Protein AF-A0A9J7MHG0-F1 (afdb_monomer_lite)

Organism: Branchiostoma floridae (NCBI:txid7739)

pLDDT: mean 78.72, std 20.34, range [38.41, 98.69]

Structure (mmCIF, N/CA/C/O backbone):
data_AF-A0A9J7MHG0-F1
#
_entry.id   AF-A0A9J7MHG0-F1
#
loop_
_atom_site.group_PDB
_atom_site.id
_atom_site.type_symbol
_atom_site.label_atom_id
_atom_site.label_alt_id
_atom_site.label_comp_id
_atom_site.label_asym_id
_atom_site.label_entity_id
_atom_site.label_seq_id
_atom_site.pdbx_PDB_ins_code
_atom_site.Cartn_x
_atom_site.Cartn_y
_atom_site.Cartn_z
_atom_site.occupancy
_atom_site.B_iso_or_equiv
_atom_site.auth_seq_id
_atom_site.auth_comp_id
_atom_site.auth_asym_id
_atom_site.auth_atom_id
_atom_site.pdbx_PDB_model_num
ATOM 1 N N . MET A 1 1 ? -31.256 34.983 83.779 1.00 38.78 1 MET A N 1
ATOM 2 C CA . MET A 1 1 ? -31.135 33.698 84.504 1.00 38.78 1 MET A CA 1
ATOM 3 C C . MET A 1 1 ? -30.900 32.615 83.458 1.00 38.78 1 MET A C 1
ATOM 5 O O . MET A 1 1 ? -31.735 32.494 82.575 1.00 38.78 1 MET A O 1
ATOM 9 N N . VAL A 1 2 ? -29.748 31.934 83.467 1.00 51.97 2 VAL A N 1
ATOM 10 C CA . VAL A 1 2 ? -29.442 30.820 82.537 1.00 51.97 2 VAL A CA 1
ATOM 11 C C . VAL A 1 2 ? -29.834 29.498 83.204 1.00 51.97 2 VAL A C 1
ATOM 13 O O . VAL A 1 2 ? -29.629 29.375 84.412 1.00 51.97 2 VAL A O 1
ATOM 16 N N . PRO A 1 3 ? -30.386 28.527 82.454 1.00 43.72 3 PRO A N 1
ATOM 17 C CA . PRO A 1 3 ? -29.847 27.158 82.523 1.00 43.72 3 PRO A CA 1
ATOM 18 C C . PRO A 1 3 ? -29.888 26.456 81.129 1.00 43.72 3 PRO A C 1
ATOM 20 O O . PRO A 1 3 ? -30.314 27.064 80.151 1.00 43.72 3 PRO A O 1
ATOM 23 N N . PRO A 1 4 ? -29.452 25.194 80.974 1.00 42.31 4 PRO A N 1
ATOM 24 C CA . PRO A 1 4 ? -28.065 24.767 80.793 1.00 42.31 4 PRO A CA 1
ATOM 25 C C . PRO A 1 4 ? -27.825 24.051 79.431 1.00 42.31 4 PRO A C 1
ATOM 27 O O . PRO A 1 4 ? -28.753 23.659 78.731 1.00 42.31 4 PRO A O 1
ATOM 30 N N . ARG A 1 5 ? -26.557 23.818 79.068 1.00 47.50 5 ARG A N 1
ATOM 31 C CA . ARG A 1 5 ? -26.097 22.640 78.281 1.00 47.50 5 ARG A CA 1
ATOM 32 C C . ARG A 1 5 ? -25.319 21.730 79.257 1.00 47.50 5 ARG A C 1
ATOM 34 O O . ARG A 1 5 ? -24.950 22.269 80.303 1.00 47.50 5 ARG A O 1
ATOM 41 N N . PRO A 1 6 ? -24.963 20.453 78.977 1.00 57.41 6 PRO A N 1
ATOM 42 C CA . PRO A 1 6 ? -25.079 19.640 77.746 1.00 57.41 6 PRO A CA 1
ATOM 43 C C . PRO A 1 6 ? -25.557 18.176 78.008 1.00 57.41 6 PRO A C 1
ATOM 45 O O . PRO A 1 6 ? -25.757 17.794 79.154 1.00 57.41 6 PRO A O 1
ATOM 48 N N . SER A 1 7 ? -25.677 17.326 76.975 1.00 42.25 7 SER A N 1
ATOM 49 C CA . SER A 1 7 ? -25.155 15.938 77.017 1.00 42.25 7 SER A CA 1
ATOM 50 C C . SER A 1 7 ? -25.181 15.275 75.630 1.00 42.25 7 SER A C 1
ATOM 52 O O . SER A 1 7 ? -26.149 15.423 74.883 1.00 42.25 7 SER A O 1
ATOM 54 N N . ASP A 1 8 ? -24.092 14.578 75.312 1.00 49.41 8 ASP A N 1
ATOM 55 C CA . ASP A 1 8 ? -23.827 13.789 74.108 1.00 49.41 8 ASP A CA 1
ATOM 56 C C . ASP A 1 8 ? -24.642 12.489 74.041 1.00 49.41 8 ASP A C 1
ATOM 58 O O . ASP A 1 8 ? -24.875 11.846 75.064 1.00 49.41 8 ASP A O 1
ATOM 62 N N . SER A 1 9 ? -24.958 12.029 72.824 1.00 38.41 9 SER A N 1
ATOM 63 C CA . SER A 1 9 ? -24.749 10.634 72.384 1.00 38.41 9 SER A CA 1
ATOM 64 C C . SER A 1 9 ? -25.075 10.455 70.888 1.00 38.41 9 SER A C 1
ATOM 66 O O . SER A 1 9 ? -25.924 11.169 70.349 1.00 38.41 9 SER A O 1
ATOM 68 N N . PRO A 1 10 ? -24.394 9.528 70.188 1.00 44.19 10 PRO A N 1
ATOM 69 C CA . PRO A 1 10 ? -24.301 9.500 68.733 1.00 44.19 10 PRO A CA 1
ATOM 70 C C . PRO A 1 10 ? -25.496 8.784 68.096 1.00 44.19 10 PRO A C 1
ATOM 72 O O . PRO A 1 10 ? -25.839 7.666 68.475 1.00 44.19 10 PRO A O 1
ATOM 75 N N . SER A 1 11 ? -26.095 9.377 67.061 1.00 40.72 11 SER A N 1
ATOM 76 C CA . SER A 1 11 ? -27.008 8.652 66.177 1.00 40.72 11 SER A CA 1
ATOM 77 C C . SER A 1 11 ? -26.254 8.167 64.936 1.00 40.72 11 SER A C 1
ATOM 79 O O . SER A 1 11 ? -25.820 8.942 64.081 1.00 40.72 11 SER A O 1
ATOM 81 N N . LEU A 1 12 ? -26.097 6.843 64.848 1.00 49.25 12 LEU A N 1
ATOM 82 C CA . LEU A 1 12 ? -25.663 6.103 63.661 1.00 49.25 12 LEU A CA 1
ATOM 83 C C . LEU A 1 12 ? -26.590 6.428 62.483 1.00 49.25 12 LEU A C 1
ATOM 85 O O . LEU A 1 12 ? -27.600 5.769 62.246 1.00 49.25 12 LEU A O 1
ATOM 89 N N . SER A 1 13 ? -26.232 7.462 61.732 1.00 44.66 13 SER A N 1
ATOM 90 C CA . SER A 1 13 ? -26.927 7.847 60.512 1.00 44.66 13 SER A CA 1
ATOM 91 C C . SER A 1 13 ? -26.170 7.256 59.327 1.00 44.66 13 SER A C 1
ATOM 93 O O . SER A 1 13 ? -25.184 7.828 58.864 1.00 44.66 13 SER A O 1
ATOM 95 N N . ARG A 1 14 ? -26.621 6.089 58.842 1.00 51.59 14 ARG A N 1
ATOM 96 C CA . ARG A 1 14 ? -26.221 5.534 57.537 1.00 51.59 14 ARG A CA 1
ATOM 97 C C . ARG A 1 14 ? -26.438 6.610 56.470 1.00 51.59 14 ARG A C 1
ATOM 99 O O . ARG A 1 14 ? -27.583 6.910 56.140 1.00 51.59 14 ARG A O 1
ATOM 106 N N . LYS A 1 15 ? -25.366 7.197 55.935 1.00 46.12 15 LYS A N 1
ATOM 107 C CA . LYS A 1 15 ? -25.470 8.079 54.770 1.00 46.12 15 LYS A CA 1
ATOM 108 C C . LYS A 1 15 ? -25.354 7.246 53.501 1.00 46.12 15 LYS A C 1
ATOM 110 O O . LYS A 1 15 ? -24.395 6.504 53.321 1.00 46.12 15 LYS A O 1
ATOM 115 N N . ALA A 1 16 ? -26.386 7.364 52.671 1.00 44.00 16 ALA A N 1
ATOM 116 C CA . ALA A 1 16 ? -26.457 6.826 51.325 1.00 44.00 16 ALA A CA 1
ATOM 117 C C . ALA A 1 16 ? -25.178 7.150 50.537 1.00 44.00 16 ALA A C 1
ATOM 119 O O . ALA A 1 16 ? -24.703 8.288 50.568 1.00 44.00 16 ALA A O 1
ATOM 120 N N . LEU A 1 17 ? -24.641 6.149 49.833 1.00 43.66 17 LEU A N 1
ATOM 121 C CA . LEU A 1 17 ? -23.581 6.330 48.844 1.00 43.66 17 LEU A CA 1
ATOM 122 C C . LEU A 1 17 ? -24.124 7.209 47.707 1.00 43.66 17 LEU A C 1
ATOM 124 O O . LEU A 1 17 ? -24.796 6.729 46.798 1.00 43.66 17 LEU A O 1
ATOM 128 N N . GLY A 1 18 ? -23.864 8.512 47.792 1.00 45.91 18 GLY A N 1
ATOM 129 C CA . GLY A 1 18 ? -24.008 9.438 46.677 1.00 45.91 18 GLY A CA 1
ATOM 130 C C . GLY A 1 18 ? -22.841 9.275 45.705 1.00 45.91 18 GLY A C 1
ATOM 131 O O . GLY A 1 18 ? -21.705 9.056 46.124 1.00 45.91 18 GLY A O 1
ATOM 132 N N . SER A 1 19 ? -23.141 9.380 44.411 1.00 53.28 19 SER A N 1
ATOM 133 C CA . SER A 1 19 ? -22.186 9.358 43.302 1.00 53.28 19 SER A CA 1
ATOM 134 C C . SER A 1 19 ? -20.968 10.265 43.550 1.00 53.28 19 SER A C 1
ATOM 136 O O . SER A 1 19 ? -21.130 11.324 44.166 1.00 53.28 19 SER A O 1
ATOM 138 N N . PRO A 1 20 ? -19.763 9.915 43.053 1.00 52.94 20 PRO A N 1
ATOM 139 C CA . PRO A 1 20 ? -18.553 10.692 43.304 1.00 52.94 20 PRO A CA 1
ATOM 140 C C . PRO A 1 20 ? -18.695 12.106 42.734 1.00 52.94 20 PRO A C 1
ATOM 142 O O . PRO A 1 20 ? -18.644 12.327 41.524 1.00 52.94 20 PRO A O 1
ATOM 145 N N . LYS A 1 21 ? -18.907 13.081 43.616 1.00 56.41 21 LYS A N 1
ATOM 146 C CA . LYS A 1 21 ? -18.845 14.499 43.279 1.00 56.41 21 LYS A CA 1
ATOM 147 C C . LYS A 1 21 ? -17.366 14.864 43.261 1.00 56.41 21 LYS A C 1
ATOM 149 O O . LYS A 1 21 ? -16.739 14.870 44.316 1.00 56.41 21 LYS A O 1
ATOM 154 N N . TRP A 1 22 ? -16.809 15.113 42.078 1.00 60.56 22 TRP A N 1
ATOM 155 C CA . TRP A 1 22 ? -15.458 15.656 41.937 1.00 60.56 22 TRP A CA 1
ATOM 156 C C . TRP A 1 22 ? -15.379 16.943 42.764 1.00 60.56 22 TRP A C 1
ATOM 158 O O . TRP A 1 22 ? -16.112 17.899 42.508 1.00 60.56 22 TRP A O 1
ATOM 168 N N . VAL A 1 23 ? -14.593 16.913 43.838 1.00 66.06 23 VAL A N 1
ATOM 169 C CA . VAL A 1 23 ? -14.436 18.055 44.737 1.00 66.06 23 VAL A CA 1
ATOM 170 C C . VAL A 1 23 ? -13.322 18.916 44.161 1.00 66.06 23 VAL A C 1
ATOM 172 O O . VAL A 1 23 ? -12.175 18.479 44.117 1.00 66.06 23 VAL A O 1
ATOM 175 N N . ASP A 1 24 ? -13.656 20.129 43.723 1.00 64.62 24 A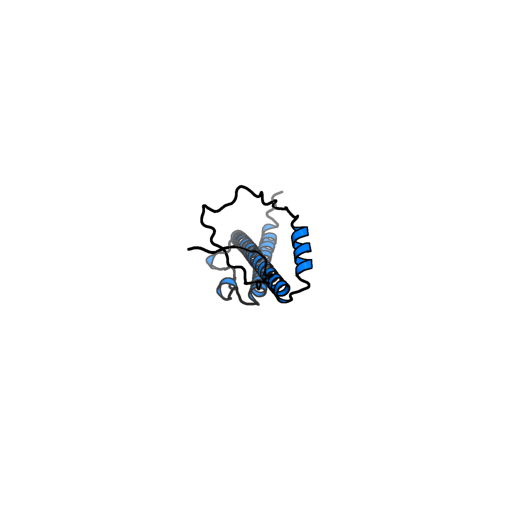SP A N 1
ATOM 176 C CA . ASP A 1 24 ? -12.657 21.165 43.465 1.00 64.62 24 ASP A CA 1
ATOM 177 C C . ASP A 1 24 ? -12.019 21.545 44.803 1.00 64.62 24 ASP A C 1
ATOM 179 O O . ASP A 1 24 ? -12.617 22.236 45.633 1.00 64.62 24 ASP A O 1
ATOM 183 N N . VAL A 1 25 ? -10.813 21.040 45.053 1.00 57.56 25 VAL A N 1
ATOM 184 C CA . VAL A 1 25 ? -10.053 21.394 46.250 1.00 57.56 25 VAL A CA 1
ATOM 185 C C . VAL A 1 25 ? -9.383 22.737 45.985 1.00 57.56 25 VAL A C 1
ATOM 187 O O . VAL A 1 25 ? -8.478 22.842 45.156 1.00 57.56 25 VAL A O 1
ATOM 190 N N . ARG A 1 26 ? -9.831 23.784 46.688 1.00 55.75 26 ARG A N 1
ATOM 191 C CA . ARG A 1 26 ? -9.166 25.092 46.662 1.00 55.75 26 ARG A CA 1
ATOM 192 C C . ARG A 1 26 ? -7.699 24.934 47.109 1.00 55.75 26 ARG A C 1
ATOM 194 O O . ARG A 1 26 ? -7.459 24.234 48.096 1.00 55.75 26 ARG A O 1
ATOM 201 N N . PRO A 1 27 ? -6.719 25.579 46.442 1.00 52.22 27 PRO A N 1
ATOM 202 C CA . PRO A 1 27 ? -5.304 25.467 46.799 1.00 52.22 27 PRO A CA 1
ATOM 203 C C . PRO A 1 27 ? -5.032 26.139 48.156 1.00 52.22 27 PRO A C 1
ATOM 205 O O . PRO A 1 27 ? -4.712 27.320 48.222 1.00 52.22 27 PRO A O 1
ATOM 208 N N . GLY A 1 28 ? -5.223 25.416 49.257 1.00 56.41 28 GLY A N 1
ATOM 209 C CA . GLY A 1 28 ? -5.009 25.953 50.604 1.00 56.41 28 GLY A CA 1
ATOM 210 C C . GLY A 1 28 ? -5.378 24.991 51.730 1.00 56.41 28 GLY A C 1
ATOM 211 O O . GLY A 1 28 ? -4.656 24.926 52.715 1.00 56.41 28 GLY A O 1
ATOM 212 N N . ASP A 1 29 ? -6.411 24.163 51.548 1.00 54.09 29 ASP A N 1
ATOM 213 C CA . ASP A 1 29 ? -6.899 23.231 52.582 1.00 54.09 29 ASP A CA 1
ATOM 214 C C . ASP A 1 29 ? -6.275 21.828 52.469 1.00 54.09 29 ASP A C 1
ATOM 216 O O . ASP A 1 29 ? -6.959 20.813 52.597 1.00 54.09 29 ASP A O 1
ATOM 220 N N . ARG A 1 30 ? -4.967 21.735 52.190 1.00 55.69 30 ARG A N 1
ATOM 221 C CA . ARG A 1 30 ? -4.270 20.437 52.181 1.00 55.69 30 ARG A CA 1
ATOM 222 C C . ARG A 1 30 ? -3.726 20.152 53.593 1.00 55.69 30 ARG A C 1
ATOM 224 O O . ARG A 1 30 ? -2.864 20.908 54.042 1.00 55.69 30 ARG A O 1
ATOM 231 N N . PRO A 1 31 ? -4.171 19.089 54.292 1.00 57.25 31 PRO A N 1
ATOM 232 C CA . PRO A 1 31 ? -3.548 18.664 55.546 1.00 57.25 31 PRO A CA 1
ATOM 233 C C . PRO A 1 31 ? -2.059 18.330 55.329 1.00 57.25 31 PRO A C 1
ATOM 235 O O . PRO A 1 31 ? -1.692 17.926 54.217 1.00 57.25 31 PRO A O 1
ATOM 238 N N . PRO A 1 32 ? -1.184 18.478 56.344 1.00 54.25 32 PRO A N 1
ATOM 239 C CA . PRO A 1 32 ? 0.244 18.238 56.186 1.00 54.25 32 PRO A CA 1
ATOM 240 C C . PRO A 1 32 ? 0.520 16.743 55.965 1.00 54.25 32 PRO A C 1
ATOM 242 O O . PRO A 1 32 ? 0.471 15.951 56.894 1.00 54.25 32 PRO A O 1
ATOM 245 N N . HIS A 1 33 ? 0.817 16.401 54.711 1.00 56.81 33 HIS A N 1
ATOM 246 C CA . HIS A 1 33 ? 1.575 15.233 54.254 1.00 56.81 33 HIS A CA 1
ATOM 247 C C . HIS A 1 33 ? 1.193 13.864 54.851 1.00 56.81 33 HIS A C 1
ATOM 249 O O . HIS A 1 33 ? 2.012 13.212 55.495 1.00 56.81 33 HIS A O 1
ATOM 255 N N . ASP A 1 34 ? 0.008 13.362 54.496 1.00 58.47 34 ASP A N 1
ATOM 256 C CA . ASP A 1 34 ? -0.132 11.916 54.304 1.00 58.47 34 ASP A CA 1
ATOM 257 C C . ASP A 1 34 ? 0.568 11.578 52.983 1.00 58.47 34 ASP A C 1
ATOM 259 O O . ASP A 1 34 ? 0.077 11.901 51.896 1.00 58.47 34 ASP A O 1
ATOM 263 N N . THR A 1 35 ? 1.759 10.982 53.063 1.00 57.47 35 THR A N 1
ATOM 264 C CA . THR A 1 35 ? 2.401 10.357 51.904 1.00 57.47 35 THR A CA 1
ATOM 265 C C . THR A 1 35 ? 1.444 9.310 51.363 1.00 57.47 35 THR A C 1
ATOM 267 O O . THR A 1 35 ? 1.289 8.240 51.949 1.00 57.47 35 THR A O 1
ATOM 270 N N . VAL A 1 36 ? 0.792 9.605 50.244 1.00 59.81 36 VAL A N 1
ATOM 271 C CA . VAL A 1 36 ? 0.108 8.572 49.478 1.00 59.81 36 VAL A CA 1
ATOM 272 C C . VAL A 1 36 ? 1.178 7.597 48.995 1.00 59.81 36 VAL A C 1
ATOM 274 O O . VAL A 1 36 ? 1.990 7.914 48.129 1.00 59.81 36 VAL A O 1
ATOM 277 N N . GLU A 1 37 ? 1.232 6.418 49.608 1.00 65.06 37 GLU A N 1
ATOM 278 C CA . GLU A 1 37 ? 2.096 5.336 49.155 1.00 65.06 37 GLU A CA 1
ATOM 279 C C . GLU A 1 37 ? 1.487 4.792 47.858 1.00 65.06 37 GLU A C 1
ATOM 281 O O . GLU A 1 37 ? 0.592 3.942 47.859 1.00 65.06 37 GLU A O 1
ATOM 286 N N . LEU A 1 38 ? 1.901 5.369 46.726 1.00 71.00 38 LEU A N 1
ATOM 287 C CA . LEU 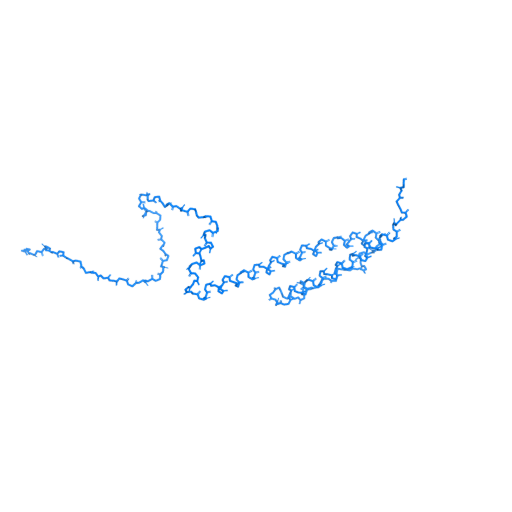A 1 38 ? 1.519 4.867 45.413 1.00 71.00 38 LEU A CA 1
ATOM 288 C C . LEU A 1 38 ? 2.169 3.498 45.234 1.00 71.00 38 LEU A C 1
ATOM 290 O O . LEU A 1 38 ? 3.338 3.377 44.870 1.00 71.00 38 LEU A O 1
ATOM 294 N N . LYS A 1 39 ? 1.390 2.456 45.512 1.00 75.00 39 LYS A N 1
ATOM 295 C CA . LYS A 1 39 ? 1.800 1.072 45.326 1.00 75.00 39 LYS A CA 1
ATOM 296 C C . LYS A 1 39 ? 1.883 0.798 43.827 1.00 75.00 39 LYS A C 1
ATOM 298 O O . LYS A 1 39 ? 0.861 0.704 43.148 1.00 75.00 39 LYS A O 1
ATOM 303 N N . VAL A 1 40 ? 3.107 0.746 43.310 1.00 72.50 40 VAL A N 1
ATOM 304 C CA . VAL A 1 40 ? 3.382 0.371 41.922 1.00 72.50 40 VAL A CA 1
ATOM 305 C C . VAL A 1 40 ? 3.095 -1.119 41.798 1.00 72.50 40 VAL A C 1
ATOM 307 O O . VAL A 1 40 ? 3.819 -1.945 42.345 1.00 72.50 40 VAL A O 1
ATOM 310 N N . TYR A 1 41 ? 1.998 -1.448 41.129 1.00 70.56 41 TYR A N 1
ATOM 311 C CA . TYR A 1 41 ? 1.717 -2.807 40.688 1.00 70.56 41 TYR A CA 1
ATOM 312 C C . TYR A 1 41 ? 2.345 -2.994 39.311 1.00 70.56 41 TYR A C 1
ATOM 314 O O . TYR A 1 41 ? 2.274 -2.088 38.475 1.00 70.56 41 TYR A O 1
ATOM 322 N N . GLU A 1 42 ? 2.953 -4.154 39.070 1.00 69.31 42 GLU A N 1
ATOM 323 C CA . GLU A 1 42 ? 3.368 -4.522 37.720 1.00 69.31 42 GLU A CA 1
ATOM 324 C C . GLU A 1 42 ? 2.129 -4.542 36.814 1.00 69.31 42 GLU A C 1
ATOM 326 O O . GLU A 1 42 ? 1.014 -4.827 37.260 1.00 69.31 42 GLU A O 1
ATOM 331 N N . VAL A 1 43 ? 2.293 -4.186 35.540 1.00 58.59 43 VAL A N 1
ATOM 332 C CA . VAL A 1 43 ? 1.172 -4.051 34.590 1.00 58.59 43 VAL A CA 1
ATOM 333 C C . VAL A 1 43 ? 0.327 -5.339 34.527 1.00 58.59 43 VAL A C 1
ATOM 335 O O . VAL A 1 43 ? -0.900 -5.263 34.430 1.00 58.59 43 VAL A O 1
ATOM 338 N N . ASP A 1 44 ? 0.955 -6.501 34.727 1.00 58.91 44 ASP A N 1
ATOM 339 C CA . ASP A 1 44 ? 0.292 -7.806 34.839 1.00 58.91 44 ASP A CA 1
ATOM 340 C C . ASP A 1 44 ? -0.661 -7.920 36.046 1.00 58.91 44 ASP A C 1
ATOM 342 O O . ASP A 1 44 ? -1.743 -8.512 35.954 1.00 58.91 44 ASP A O 1
ATOM 346 N N . ASP A 1 45 ? -0.315 -7.317 37.186 1.00 61.38 45 ASP A N 1
ATOM 347 C CA . ASP A 1 45 ? -1.149 -7.330 38.389 1.00 61.38 45 ASP A CA 1
ATOM 348 C C . ASP A 1 45 ? -2.396 -6.457 38.228 1.00 61.38 45 ASP A C 1
ATOM 350 O O . ASP A 1 45 ? -3.452 -6.795 38.773 1.00 61.38 45 ASP A O 1
ATOM 354 N N . ILE A 1 46 ? -2.313 -5.375 37.446 1.00 60.62 46 ILE A N 1
ATOM 355 C CA . ILE A 1 46 ? -3.450 -4.497 37.132 1.00 60.62 46 ILE A CA 1
ATOM 356 C C . ILE A 1 46 ? -4.459 -5.238 36.251 1.00 60.62 46 ILE A C 1
ATOM 358 O O . ILE A 1 46 ? -5.658 -5.215 36.546 1.00 60.62 46 ILE A O 1
ATOM 362 N N . GLU A 1 47 ? -3.999 -5.951 35.219 1.00 60.19 47 GLU A N 1
ATOM 363 C CA . GLU A 1 47 ? -4.874 -6.769 34.370 1.00 60.19 47 GLU A CA 1
ATOM 364 C C . GLU A 1 47 ? -5.527 -7.910 35.161 1.00 60.19 47 GLU A C 1
ATOM 366 O O . GLU A 1 47 ? -6.726 -8.178 35.018 1.00 60.19 47 GLU A O 1
ATOM 371 N N . ARG A 1 48 ? -4.775 -8.546 36.067 1.00 63.75 48 ARG A N 1
ATOM 372 C CA . ARG A 1 48 ? -5.275 -9.621 36.933 1.00 63.75 48 ARG A CA 1
ATOM 373 C C . ARG A 1 48 ? -6.255 -9.112 37.998 1.00 63.75 48 ARG A C 1
ATOM 375 O O . ARG A 1 48 ? -7.231 -9.804 38.309 1.00 63.75 48 ARG A O 1
ATOM 382 N N . LEU A 1 49 ? -6.050 -7.906 38.541 1.00 61.19 49 LEU A N 1
ATOM 383 C CA . LEU A 1 49 ? -7.004 -7.248 39.444 1.00 61.19 49 LEU A CA 1
ATOM 384 C C . LEU A 1 49 ? -8.270 -6.803 38.709 1.00 61.19 49 LEU A C 1
ATOM 386 O O . LEU A 1 49 ? -9.366 -6.998 39.235 1.00 61.19 49 LEU A O 1
ATOM 390 N N . ALA A 1 50 ? -8.131 -6.238 37.507 1.00 60.78 50 ALA A N 1
ATOM 391 C CA . ALA A 1 50 ? -9.257 -5.888 36.652 1.00 60.78 50 ALA A CA 1
ATOM 392 C C . ALA A 1 50 ? -10.088 -7.140 36.347 1.00 60.78 50 ALA A C 1
ATOM 394 O O . ALA A 1 50 ? -11.291 -7.134 36.580 1.00 60.78 50 ALA A O 1
ATOM 395 N N . LYS A 1 51 ? -9.448 -8.261 35.985 1.00 61.00 51 LYS A N 1
ATOM 396 C CA . LYS A 1 51 ? -10.116 -9.553 35.755 1.00 61.00 51 LYS A CA 1
ATOM 397 C C . LYS A 1 51 ? -10.933 -10.050 36.951 1.00 61.00 51 LYS A C 1
ATOM 399 O O . LYS A 1 51 ? -12.021 -10.571 36.744 1.00 61.00 51 LYS A O 1
ATOM 404 N N . ARG A 1 52 ? -10.476 -9.828 38.192 1.00 59.16 52 ARG A N 1
ATOM 405 C CA . ARG A 1 52 ? -11.255 -10.148 39.408 1.00 59.16 52 ARG A CA 1
ATOM 406 C C . ARG A 1 52 ? -12.426 -9.196 39.679 1.00 59.16 52 ARG A C 1
ATOM 408 O O . ARG A 1 52 ? -13.369 -9.603 40.342 1.00 59.16 52 ARG A O 1
ATOM 415 N N . ARG A 1 53 ? -12.392 -7.950 39.190 1.00 55.91 53 ARG A N 1
ATOM 416 C CA . ARG A 1 53 ? -13.528 -7.004 39.274 1.00 55.91 53 ARG A CA 1
ATOM 417 C C . ARG A 1 53 ? -14.559 -7.206 38.154 1.00 55.91 53 ARG A C 1
ATOM 419 O O . ARG A 1 53 ? -15.692 -6.760 38.292 1.00 55.91 53 ARG A O 1
ATOM 426 N N . LEU A 1 54 ? -14.164 -7.856 37.058 1.00 52.44 54 LEU A N 1
ATOM 427 C CA . LEU A 1 54 ? -14.978 -8.068 35.854 1.00 52.44 54 LEU A CA 1
ATOM 428 C C . LEU A 1 54 ? -15.987 -9.226 35.968 1.00 52.44 54 LEU A C 1
ATOM 430 O O . LEU A 1 54 ? -16.851 -9.346 35.107 1.00 52.44 54 LEU A O 1
ATOM 434 N N . ASP A 1 55 ? -15.929 -10.025 37.036 1.00 53.62 55 ASP A N 1
ATOM 435 C CA . ASP A 1 55 ? -16.892 -11.107 37.310 1.00 53.62 55 ASP A CA 1
ATOM 436 C C . ASP A 1 55 ? -18.297 -10.588 37.702 1.00 53.62 55 ASP A C 1
ATOM 438 O O . ASP A 1 55 ? -19.250 -11.350 37.796 1.00 53.62 55 ASP A O 1
ATOM 442 N N . GLY A 1 56 ? -18.454 -9.272 37.918 1.00 54.28 56 GLY A N 1
ATOM 443 C CA . GLY A 1 56 ? -19.698 -8.669 38.419 1.00 54.28 56 GLY A CA 1
ATOM 444 C C . GLY A 1 56 ? -20.409 -7.672 37.496 1.00 54.28 56 GLY A C 1
ATOM 445 O O . GLY A 1 56 ? -21.380 -7.060 37.933 1.00 54.28 56 GLY A O 1
ATOM 446 N N . GLY A 1 57 ? -19.955 -7.446 36.257 1.00 55.88 57 GLY A N 1
ATOM 447 C CA . GLY A 1 57 ? -20.568 -6.426 35.395 1.00 55.88 57 GLY A CA 1
ATOM 448 C C . GLY A 1 57 ? -20.291 -6.609 33.907 1.00 55.88 57 GLY A C 1
ATOM 449 O O . GLY A 1 57 ? -19.267 -6.156 33.397 1.00 55.88 57 GLY A O 1
ATOM 450 N N . GLU A 1 58 ? -21.247 -7.206 33.195 1.00 59.28 58 GLU A N 1
ATOM 451 C CA . GLU A 1 58 ? -21.192 -7.495 31.751 1.00 59.28 58 GLU A CA 1
ATOM 452 C C . GLU A 1 58 ? -20.844 -6.260 30.888 1.00 59.28 58 GLU A C 1
ATOM 454 O O . GLU A 1 58 ? -20.133 -6.369 29.886 1.00 59.28 58 GLU A O 1
ATOM 459 N N . GLY A 1 59 ? -21.255 -5.060 31.316 1.00 59.88 59 GLY A N 1
ATOM 460 C CA . GLY A 1 59 ? -20.999 -3.807 30.597 1.00 59.88 59 GLY A CA 1
ATOM 461 C C . GLY A 1 59 ? -19.525 -3.375 30.545 1.00 59.88 59 GLY A C 1
ATOM 462 O O . GLY A 1 59 ? -19.092 -2.803 29.545 1.00 59.88 59 GLY A O 1
ATOM 463 N N . GLY A 1 60 ? -18.723 -3.677 31.576 1.00 64.69 60 GLY A N 1
ATOM 464 C CA . GLY A 1 60 ? -17.299 -3.306 31.612 1.00 64.69 60 GLY A CA 1
ATOM 465 C C . GLY A 1 60 ? -16.440 -4.165 30.680 1.00 64.69 60 GLY A C 1
ATOM 466 O O . GLY A 1 60 ? -15.531 -3.669 30.010 1.00 64.69 60 GLY A O 1
ATOM 467 N N . THR A 1 61 ? -16.765 -5.455 30.585 1.00 71.12 61 THR A N 1
ATOM 468 C CA . THR A 1 61 ? -16.087 -6.406 29.695 1.00 71.12 61 THR A CA 1
ATOM 469 C C . THR A 1 61 ? -16.392 -6.105 28.226 1.00 71.12 61 THR A C 1
ATOM 471 O O . THR A 1 61 ? -15.475 -6.090 27.404 1.00 71.12 61 THR A O 1
ATOM 474 N N . GLN A 1 62 ? -17.652 -5.793 27.894 1.00 74.38 62 GLN A N 1
ATOM 475 C CA . GLN A 1 62 ? -18.057 -5.440 26.529 1.00 74.38 62 GLN A CA 1
ATOM 476 C C . GLN A 1 62 ? -17.408 -4.132 26.049 1.00 74.38 62 GLN A C 1
ATOM 478 O O . GLN A 1 62 ? -16.925 -4.068 24.917 1.00 74.38 62 GLN A O 1
ATOM 483 N N . PHE A 1 63 ? -17.339 -3.110 26.911 1.00 77.12 63 PHE A N 1
ATOM 484 C CA . PHE A 1 63 ? -16.676 -1.845 26.590 1.00 77.12 63 PHE A CA 1
ATOM 485 C C . PHE A 1 63 ? -15.187 -2.050 26.274 1.00 77.12 63 PHE A C 1
ATOM 487 O O . PHE A 1 63 ? -14.722 -1.642 25.213 1.00 77.12 63 PHE A O 1
ATOM 494 N N . ASN A 1 64 ? -14.458 -2.774 27.129 1.00 83.25 64 ASN A N 1
ATOM 495 C CA . ASN A 1 64 ? -13.041 -3.071 26.901 1.00 83.25 64 ASN A CA 1
ATOM 496 C C . ASN A 1 64 ? -12.804 -3.916 25.640 1.00 83.25 64 ASN A C 1
ATOM 498 O O . ASN A 1 64 ? -11.839 -3.684 24.912 1.00 83.25 64 ASN A O 1
ATOM 502 N N . ALA A 1 65 ? -13.681 -4.882 25.351 1.00 85.62 65 ALA A N 1
ATOM 503 C CA . ALA A 1 65 ? -13.597 -5.675 24.127 1.00 85.62 65 ALA A CA 1
ATOM 504 C C . ALA A 1 65 ? -13.784 -4.806 22.872 1.00 85.62 65 ALA A C 1
ATOM 506 O O . ALA A 1 65 ? -13.014 -4.941 21.918 1.00 85.62 65 ALA A O 1
ATOM 507 N N . LYS A 1 66 ? -14.755 -3.882 22.895 1.00 88.62 66 LYS A N 1
ATOM 508 C CA . LYS A 1 66 ? -15.004 -2.927 21.808 1.00 88.62 66 LYS A CA 1
ATOM 509 C C . LYS A 1 66 ? -13.815 -1.985 21.599 1.00 88.62 66 LYS A C 1
ATOM 511 O O . LYS A 1 66 ? -13.381 -1.824 20.460 1.00 88.62 66 LYS A O 1
ATOM 516 N N . THR A 1 67 ? -13.244 -1.435 22.672 1.00 87.75 67 THR A N 1
ATOM 517 C CA . THR A 1 67 ? -12.050 -0.574 22.598 1.00 87.75 67 THR A CA 1
ATOM 518 C C . THR A 1 67 ? -10.870 -1.319 21.977 1.00 87.75 67 THR A C 1
ATOM 520 O O . THR A 1 67 ? -10.307 -0.862 20.986 1.00 87.75 67 THR A O 1
ATOM 523 N N . ARG A 1 68 ? -10.573 -2.536 22.450 1.00 90.69 68 ARG A N 1
ATOM 524 C CA . ARG A 1 68 ? -9.495 -3.378 21.898 1.00 90.69 68 ARG A CA 1
ATOM 525 C C . ARG A 1 68 ? -9.723 -3.781 20.438 1.00 90.69 68 ARG A C 1
ATOM 527 O O . ARG A 1 68 ? -8.766 -4.043 19.710 1.00 90.69 68 ARG A O 1
ATOM 534 N N . ALA A 1 69 ? -10.973 -3.932 20.001 1.00 90.38 69 ALA A N 1
ATOM 535 C CA . ALA A 1 69 ? -11.286 -4.213 18.599 1.00 90.38 69 ALA A CA 1
ATOM 536 C C . ALA A 1 69 ? -11.011 -2.987 17.714 1.00 90.38 69 ALA A C 1
ATOM 538 O O . ALA A 1 69 ? -10.380 -3.115 16.666 1.00 90.38 69 ALA A O 1
ATOM 539 N N . MET A 1 70 ? -11.413 -1.799 18.171 1.00 92.38 70 MET A N 1
ATOM 540 C CA . MET A 1 70 ? -11.154 -0.537 17.478 1.00 92.38 70 MET A CA 1
ATOM 541 C C . MET A 1 70 ? -9.655 -0.215 17.401 1.00 92.38 70 MET A C 1
ATOM 543 O O . MET A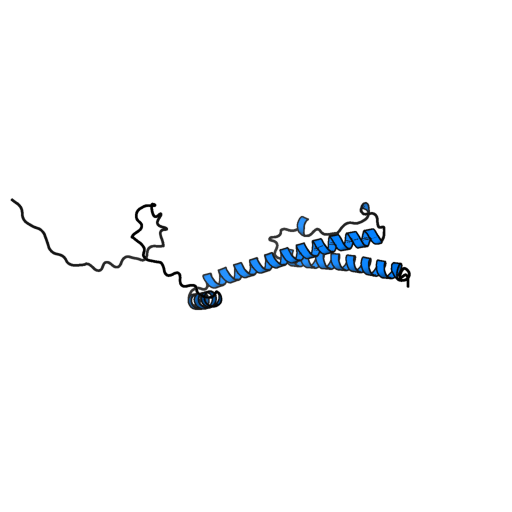 1 70 ? -9.166 0.170 16.343 1.00 92.38 70 MET A O 1
ATOM 547 N N . GLU A 1 71 ? -8.900 -0.446 18.474 1.00 94.00 71 GLU A N 1
ATOM 548 C CA . GLU A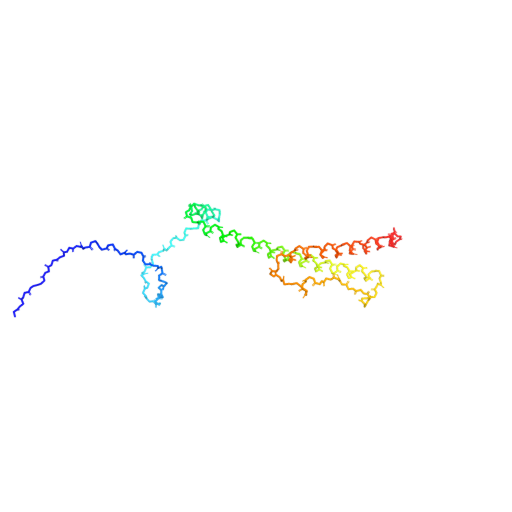 1 71 ? -7.440 -0.286 18.476 1.00 94.00 71 GLU A CA 1
ATOM 549 C C . GLU A 1 71 ? -6.763 -1.197 17.447 1.00 94.00 71 GLU A C 1
ATOM 551 O O . GLU A 1 71 ? -5.940 -0.737 16.656 1.00 94.00 71 GLU A O 1
ATOM 556 N N . ARG A 1 72 ? -7.150 -2.480 17.400 1.00 94.62 72 ARG A N 1
ATOM 557 C CA . ARG A 1 72 ? -6.626 -3.435 16.411 1.00 94.62 72 ARG A CA 1
ATOM 558 C C . ARG A 1 72 ? -6.948 -3.015 14.981 1.00 94.62 72 ARG A C 1
ATOM 560 O O . ARG A 1 72 ? -6.073 -3.084 14.121 1.00 94.62 72 ARG A O 1
ATOM 567 N N . ARG A 1 73 ? -8.171 -2.534 14.741 1.00 95.69 73 ARG A N 1
ATOM 568 C CA . ARG A 1 73 ? -8.588 -1.979 13.448 1.00 95.69 73 ARG A CA 1
ATOM 569 C C . ARG A 1 73 ? -7.702 -0.798 13.041 1.00 95.69 73 ARG A C 1
ATOM 571 O O . ARG A 1 73 ? -7.161 -0.796 11.941 1.00 95.69 73 ARG A O 1
ATOM 578 N N . ASN A 1 74 ? -7.490 0.162 13.937 1.00 95.88 74 ASN A N 1
ATOM 579 C CA . ASN A 1 74 ? -6.688 1.356 13.656 1.00 95.88 74 ASN A CA 1
ATOM 580 C C . ASN A 1 74 ? -5.204 1.032 13.434 1.00 95.88 74 ASN A C 1
ATOM 582 O O . ASN A 1 74 ? -4.576 1.590 12.530 1.00 95.88 74 ASN A O 1
ATOM 586 N N . ALA A 1 75 ? -4.651 0.103 14.218 1.00 96.88 75 ALA A N 1
ATOM 587 C CA . ALA A 1 75 ? -3.291 -0.388 14.025 1.00 96.88 75 ALA A CA 1
ATOM 588 C C . ALA A 1 75 ? -3.139 -1.048 12.648 1.00 96.88 75 ALA A C 1
ATOM 590 O O . ALA A 1 75 ? -2.188 -0.766 11.921 1.00 96.88 75 ALA A O 1
ATOM 591 N N . LYS A 1 76 ? -4.119 -1.867 12.250 1.00 97.50 76 LYS A N 1
ATOM 592 C CA . LYS A 1 76 ? -4.131 -2.531 10.946 1.00 97.50 76 LYS A CA 1
ATOM 593 C C . LYS A 1 76 ? -4.214 -1.540 9.785 1.00 97.50 76 LYS A C 1
ATOM 595 O O . LYS A 1 76 ? -3.446 -1.665 8.837 1.00 97.50 76 LYS A O 1
ATOM 600 N N . VAL A 1 77 ? -5.087 -0.537 9.872 1.00 97.69 77 VAL A N 1
ATOM 601 C CA . VAL A 1 77 ? -5.191 0.525 8.855 1.00 97.69 77 VAL A CA 1
ATOM 602 C C . VAL A 1 77 ? -3.875 1.290 8.726 1.00 97.69 77 VAL A C 1
ATOM 604 O O . VAL A 1 77 ? -3.398 1.506 7.616 1.00 97.69 77 VAL A O 1
ATOM 607 N N . THR A 1 78 ? -3.259 1.659 9.850 1.00 98.00 78 THR A N 1
ATOM 608 C CA . THR A 1 78 ? -1.958 2.349 9.858 1.00 98.00 78 THR A CA 1
ATOM 609 C C . THR A 1 78 ? -0.882 1.522 9.157 1.00 98.00 78 THR A C 1
ATOM 611 O O . THR A 1 78 ? -0.144 2.043 8.321 1.00 98.00 78 THR A O 1
ATOM 614 N N . GLU A 1 79 ? -0.823 0.225 9.452 1.00 98.38 79 GLU A N 1
ATOM 615 C CA . GLU A 1 79 ? 0.142 -0.684 8.837 1.00 98.38 79 GLU A CA 1
ATOM 616 C C . GLU A 1 79 ? -0.089 -0.850 7.328 1.00 98.38 79 GLU A C 1
ATOM 618 O O . GLU A 1 79 ? 0.862 -0.809 6.547 1.00 98.38 79 GLU A O 1
ATOM 623 N N . LEU A 1 80 ? -1.345 -0.973 6.890 1.00 98.44 80 LEU A N 1
ATOM 624 C CA . LEU A 1 80 ? -1.675 -1.062 5.465 1.00 98.44 80 LEU A CA 1
ATOM 625 C C . LE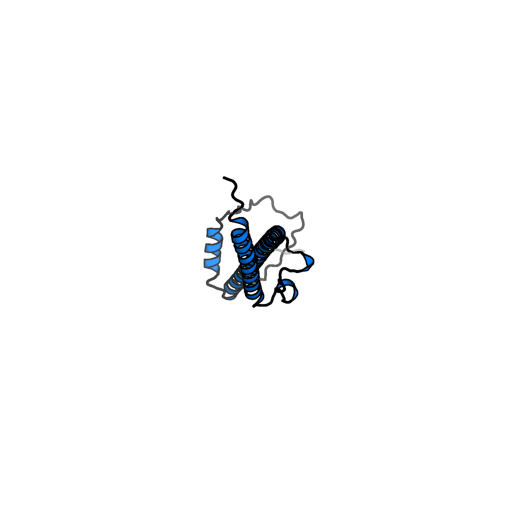U A 1 80 ? -1.314 0.216 4.712 1.00 98.44 80 LEU A C 1
ATOM 627 O O . LEU A 1 80 ? -0.735 0.136 3.633 1.00 98.44 80 LEU A O 1
ATOM 631 N N . ARG A 1 81 ? -1.576 1.389 5.294 1.00 98.06 81 ARG A N 1
ATOM 632 C CA . ARG A 1 81 ? -1.183 2.682 4.712 1.00 98.06 81 ARG A CA 1
ATOM 633 C C . ARG A 1 81 ? 0.327 2.796 4.547 1.00 98.06 81 ARG A C 1
ATOM 635 O O . ARG A 1 81 ? 0.800 3.187 3.482 1.00 98.06 81 ARG A O 1
ATOM 642 N N . ARG A 1 82 ? 1.084 2.401 5.576 1.00 98.62 82 ARG A N 1
ATOM 643 C CA . ARG A 1 82 ? 2.550 2.345 5.521 1.00 98.62 82 ARG A CA 1
ATOM 644 C C . ARG A 1 82 ? 3.013 1.429 4.386 1.00 98.62 82 ARG A C 1
ATOM 646 O O . ARG A 1 82 ? 3.793 1.856 3.539 1.00 98.62 82 ARG A O 1
ATOM 653 N N . ARG A 1 83 ? 2.475 0.207 4.318 1.00 98.50 83 ARG A N 1
ATOM 654 C CA . ARG A 1 83 ? 2.796 -0.762 3.260 1.00 98.50 83 ARG A CA 1
ATOM 655 C C . ARG A 1 83 ? 2.438 -0.240 1.868 1.00 98.50 83 ARG A C 1
ATOM 657 O O . ARG A 1 83 ? 3.233 -0.387 0.944 1.00 98.50 83 ARG A O 1
ATOM 664 N N . GLN A 1 84 ? 1.270 0.380 1.694 1.00 98.38 84 GLN A N 1
ATOM 665 C CA . GLN A 1 84 ? 0.892 0.978 0.414 1.00 98.38 84 GLN A CA 1
ATOM 666 C C . GLN A 1 84 ? 1.877 2.065 -0.008 1.00 98.38 84 GLN A C 1
ATOM 668 O O . GLN A 1 84 ? 2.264 2.096 -1.172 1.00 98.38 84 GLN A O 1
ATOM 673 N N . GLN A 1 85 ? 2.291 2.941 0.909 1.00 98.56 85 GLN A N 1
ATOM 674 C CA . GLN A 1 85 ? 3.245 4.003 0.599 1.00 98.56 85 GLN A CA 1
ATOM 675 C C . GLN A 1 85 ? 4.582 3.433 0.103 1.00 98.56 85 GLN A C 1
ATOM 677 O O . GLN A 1 85 ? 5.079 3.852 -0.942 1.00 98.56 85 GLN A O 1
ATOM 682 N N . GLU A 1 86 ? 5.104 2.412 0.781 1.00 98.69 86 GLU A N 1
ATOM 683 C CA . GLU A 1 86 ? 6.322 1.704 0.365 1.00 98.69 86 GLU A CA 1
ATOM 684 C C . GLU A 1 86 ? 6.165 1.081 -1.027 1.00 98.69 86 GLU A C 1
ATOM 686 O O . GLU A 1 86 ? 6.997 1.283 -1.910 1.00 98.69 86 GLU A O 1
ATOM 691 N N . LEU A 1 87 ? 5.045 0.399 -1.279 1.00 98.69 87 LEU A N 1
ATOM 692 C CA . LEU A 1 87 ? 4.760 -0.189 -2.587 1.00 98.69 87 LEU A CA 1
ATOM 693 C C . LEU A 1 87 ? 4.600 0.868 -3.694 1.00 98.69 87 LEU A C 1
ATOM 695 O O . LEU A 1 87 ? 5.007 0.621 -4.831 1.00 98.69 87 LEU A O 1
ATOM 699 N N . LYS A 1 88 ? 4.040 2.049 -3.399 1.00 98.56 88 LYS A N 1
ATOM 700 C CA . LYS A 1 88 ? 3.944 3.170 -4.353 1.00 98.56 88 LYS A CA 1
ATOM 701 C C . LYS A 1 88 ? 5.338 3.680 -4.731 1.00 98.56 88 LYS A C 1
ATOM 703 O O . LYS A 1 88 ? 5.619 3.907 -5.913 1.00 98.56 88 LYS A O 1
ATOM 708 N N . GLU A 1 89 ? 6.237 3.813 -3.763 1.00 98.56 89 GLU A N 1
ATOM 709 C CA . GLU A 1 89 ? 7.631 4.199 -4.008 1.00 98.56 89 GLU A CA 1
ATOM 710 C C . GLU A 1 89 ? 8.373 3.137 -4.828 1.00 98.56 89 GLU A C 1
ATOM 712 O O . GLU A 1 89 ? 9.004 3.457 -5.843 1.00 98.56 89 GLU A O 1
ATOM 717 N N . GLU A 1 90 ? 8.225 1.862 -4.465 1.00 98.50 90 GLU A N 1
ATOM 718 C CA . GLU A 1 90 ? 8.810 0.743 -5.202 1.00 98.50 90 GLU A CA 1
ATOM 719 C C . GLU A 1 90 ? 8.299 0.660 -6.643 1.00 98.50 90 GLU A C 1
ATOM 721 O O . GLU A 1 90 ? 9.095 0.484 -7.572 1.00 98.50 90 GLU A O 1
ATOM 726 N N . LEU A 1 91 ? 6.988 0.822 -6.855 1.00 98.50 91 LEU A N 1
ATOM 727 C CA . LEU A 1 91 ? 6.397 0.836 -8.190 1.00 98.50 91 LEU A CA 1
ATOM 728 C C . LEU A 1 91 ? 6.964 1.992 -9.011 1.00 98.50 91 LEU A C 1
ATOM 730 O O . LEU A 1 91 ? 7.358 1.788 -10.158 1.00 98.50 91 LEU A O 1
ATOM 734 N N . SER A 1 92 ? 7.056 3.184 -8.418 1.00 98.25 92 SER A N 1
ATOM 735 C CA . SER A 1 92 ? 7.616 4.371 -9.072 1.00 98.25 92 SER A CA 1
ATOM 736 C C . SER A 1 92 ? 9.056 4.139 -9.518 1.00 98.25 92 SER A C 1
ATOM 738 O O . SER A 1 92 ? 9.413 4.425 -10.663 1.00 98.25 92 SER A O 1
ATOM 740 N N . LEU A 1 93 ? 9.880 3.562 -8.641 1.00 97.94 93 LEU A N 1
ATOM 741 C CA . LEU A 1 93 ? 11.266 3.234 -8.948 1.00 97.94 93 LEU A CA 1
ATOM 742 C C . LEU A 1 93 ? 11.364 2.174 -10.052 1.00 97.94 93 LEU A C 1
ATOM 744 O O . LEU A 1 93 ? 12.163 2.325 -10.979 1.00 97.94 93 LEU A O 1
ATOM 748 N N . ALA A 1 94 ? 10.545 1.124 -9.984 1.00 97.25 94 ALA A N 1
ATOM 749 C CA . ALA A 1 94 ? 10.534 0.067 -10.985 1.00 97.25 94 ALA A CA 1
ATOM 750 C C . ALA A 1 94 ? 10.088 0.595 -12.361 1.00 97.25 94 ALA A C 1
ATOM 752 O O . ALA A 1 94 ? 10.754 0.351 -13.367 1.00 97.25 94 ALA A O 1
ATOM 753 N N . LYS A 1 95 ? 9.020 1.400 -12.414 1.00 97.56 95 LYS A N 1
ATOM 754 C CA . LYS A 1 95 ? 8.547 2.059 -13.643 1.00 97.56 95 LYS A CA 1
ATOM 755 C C . LYS A 1 95 ? 9.596 3.009 -14.225 1.00 97.56 95 LYS A C 1
ATOM 757 O O . LYS A 1 95 ? 9.798 3.000 -15.437 1.00 97.56 95 LYS A O 1
ATOM 762 N N . LYS A 1 96 ? 10.309 3.763 -13.378 1.00 96.69 96 LYS A N 1
ATOM 763 C CA . LYS A 1 96 ? 11.423 4.631 -13.797 1.00 96.69 96 LYS A CA 1
ATOM 764 C C . LYS A 1 96 ? 12.563 3.833 -14.431 1.00 96.69 96 LYS A C 1
ATOM 766 O O . LYS A 1 96 ? 13.076 4.246 -15.465 1.00 96.69 96 LYS A O 1
ATOM 771 N N . ARG A 1 97 ? 12.944 2.690 -13.847 1.00 95.44 97 ARG A N 1
ATOM 772 C CA . ARG A 1 97 ? 13.967 1.792 -14.423 1.00 95.44 97 ARG A CA 1
ATOM 773 C C . ARG A 1 97 ? 13.539 1.221 -15.773 1.00 95.44 97 ARG A C 1
ATOM 775 O O . ARG A 1 97 ? 14.362 1.114 -16.668 1.00 95.44 97 ARG A O 1
ATOM 782 N N . LEU A 1 98 ? 12.249 0.932 -15.931 1.00 95.38 98 LEU A N 1
ATOM 783 C CA . LEU A 1 98 ? 11.652 0.519 -17.204 1.00 95.38 98 LEU A CA 1
ATOM 784 C C . LEU A 1 98 ? 11.428 1.686 -18.187 1.00 95.38 98 LEU A C 1
ATOM 786 O O . LEU A 1 98 ? 10.857 1.474 -19.252 1.00 95.38 98 LEU A O 1
ATOM 790 N N . MET A 1 99 ? 11.841 2.913 -17.840 1.00 95.88 99 MET A N 1
ATOM 791 C CA . MET A 1 99 ? 11.675 4.132 -18.647 1.00 95.88 99 MET A CA 1
ATOM 792 C C . MET A 1 99 ? 10.220 4.397 -19.077 1.00 95.88 99 MET A C 1
ATOM 794 O O . MET A 1 99 ? 9.955 4.948 -20.145 1.00 95.88 99 MET A O 1
ATOM 798 N N . ILE A 1 100 ? 9.256 4.016 -18.234 1.00 96.19 100 ILE A N 1
ATOM 799 C CA . ILE A 1 100 ? 7.832 4.254 -18.481 1.00 96.19 100 ILE A CA 1
ATOM 800 C C . ILE A 1 100 ? 7.483 5.678 -18.034 1.00 96.19 100 ILE A C 1
ATOM 802 O O . ILE A 1 100 ? 7.691 6.044 -16.879 1.00 96.19 100 ILE A O 1
ATOM 806 N N . ASP A 1 101 ? 6.914 6.467 -18.946 1.00 95.44 101 ASP A N 1
ATOM 807 C CA . ASP A 1 101 ? 6.471 7.843 -18.688 1.00 95.44 101 ASP A CA 1
ATOM 808 C C . ASP A 1 101 ? 5.429 7.904 -17.557 1.00 95.44 101 ASP A C 1
ATOM 810 O O . ASP A 1 101 ? 4.364 7.288 -17.655 1.00 95.44 101 ASP A O 1
ATOM 814 N N . SER A 1 102 ? 5.716 8.685 -16.510 1.00 93.44 102 SER A N 1
ATOM 815 C CA . SER A 1 102 ? 4.848 8.896 -15.343 1.00 93.44 102 SER A CA 1
ATOM 816 C C . SER A 1 102 ? 3.452 9.410 -15.681 1.00 93.44 102 SER A C 1
ATOM 818 O O . SER A 1 102 ? 2.529 9.186 -14.910 1.00 93.44 102 SER A O 1
ATOM 820 N N . LYS A 1 103 ? 3.255 10.058 -16.836 1.00 95.12 103 LYS A N 1
ATOM 821 C CA . LYS A 1 103 ? 1.925 10.519 -17.270 1.00 95.12 103 LYS A CA 1
ATOM 822 C C . LYS A 1 103 ? 1.021 9.387 -17.759 1.00 95.12 103 LYS A C 1
ATOM 824 O O . LYS A 1 103 ? -0.180 9.587 -17.909 1.00 95.12 103 LYS A O 1
ATOM 829 N N . LYS A 1 104 ? 1.590 8.215 -18.053 1.00 95.38 104 LYS A N 1
ATOM 830 C CA . LYS A 1 104 ? 0.878 7.081 -18.660 1.00 95.38 104 LYS A CA 1
ATOM 831 C C . LYS A 1 104 ? 0.416 6.037 -17.647 1.00 95.38 104 LYS A C 1
ATOM 833 O O . LYS A 1 104 ? -0.158 5.029 -18.048 1.00 95.38 104 LYS A O 1
ATOM 838 N N . TRP A 1 105 ? 0.693 6.227 -16.359 1.00 96.12 105 TRP A N 1
ATOM 839 C CA . TRP A 1 105 ? 0.305 5.282 -15.319 1.00 96.12 105 TRP A CA 1
ATOM 840 C C . TRP A 1 105 ? -0.041 6.001 -14.016 1.00 96.12 105 TRP A C 1
ATOM 842 O O . TRP A 1 105 ? 0.324 7.151 -13.801 1.00 96.12 105 TRP A O 1
ATOM 852 N N . ASN A 1 106 ? -0.768 5.305 -13.150 1.00 95.69 106 ASN A N 1
ATOM 853 C CA . ASN A 1 106 ? -1.103 5.750 -11.805 1.00 95.69 106 ASN A CA 1
ATOM 854 C C . ASN A 1 106 ? -1.059 4.546 -10.849 1.00 95.69 106 ASN A C 1
ATOM 856 O O . ASN A 1 106 ? -0.817 3.408 -11.269 1.00 95.69 106 ASN A O 1
ATOM 860 N N . PHE A 1 107 ? -1.285 4.798 -9.562 1.00 96.56 107 PHE A N 1
ATOM 861 C CA . PHE A 1 107 ? -1.272 3.754 -8.541 1.00 96.56 107 PHE A CA 1
ATOM 862 C C . PHE A 1 107 ? -2.564 2.943 -8.466 1.00 96.56 107 PHE A C 1
ATOM 864 O O . PHE A 1 107 ? -2.541 1.903 -7.827 1.00 96.56 107 PHE A O 1
ATOM 871 N N . ASP A 1 108 ? -3.648 3.329 -9.143 1.00 95.12 108 ASP A N 1
ATOM 872 C CA . ASP A 1 108 ? -4.974 2.685 -9.062 1.00 95.12 108 ASP A CA 1
ATOM 873 C C . ASP A 1 108 ? -5.371 2.371 -7.607 1.00 95.12 108 ASP A C 1
ATOM 875 O O . ASP A 1 108 ? -5.781 1.257 -7.292 1.00 95.12 108 ASP A O 1
ATOM 879 N N . CYS A 1 109 ? -5.123 3.337 -6.715 1.00 95.69 109 CYS A N 1
ATOM 880 C CA . CYS A 1 109 ? -5.516 3.289 -5.312 1.00 95.69 109 CYS A CA 1
ATOM 881 C C . CYS A 1 109 ? -6.606 4.338 -5.103 1.00 95.69 109 CYS A C 1
ATOM 883 O O . CYS A 1 109 ? -6.344 5.519 -5.328 1.00 95.69 109 CYS A O 1
ATOM 885 N N . LYS A 1 110 ? -7.800 3.899 -4.723 1.00 95.94 110 LYS A N 1
ATOM 886 C CA . LYS A 1 110 ? -9.026 4.688 -4.620 1.00 95.94 110 LYS A CA 1
ATOM 887 C C . LYS A 1 110 ? -9.749 4.492 -3.292 1.00 95.94 110 LYS A C 1
ATOM 889 O O . LYS A 1 110 ? -10.562 5.337 -2.945 1.00 95.94 110 LYS A O 1
ATOM 894 N N . VAL A 1 111 ? -9.449 3.434 -2.530 1.00 97.06 111 VAL A N 1
ATOM 895 C CA . VAL A 1 111 ? -10.164 3.116 -1.278 1.00 97.06 111 VAL A CA 1
ATOM 896 C C . VAL A 1 111 ? -10.160 4.289 -0.293 1.00 97.06 111 VAL A C 1
ATOM 898 O O . VAL A 1 111 ? -11.194 4.587 0.290 1.00 97.06 111 VAL A O 1
ATOM 901 N N . GLU A 1 112 ? -9.039 4.999 -0.142 1.00 94.75 112 GLU A N 1
ATOM 902 C CA . GLU A 1 112 ? -8.962 6.165 0.757 1.00 94.75 112 GLU A CA 1
ATOM 903 C C . GLU A 1 112 ? -9.789 7.377 0.300 1.00 94.75 112 GLU A C 1
ATOM 905 O O . GLU A 1 112 ? -10.122 8.224 1.125 1.00 94.75 112 GLU A O 1
ATOM 910 N N . GLU A 1 113 ? -10.086 7.487 -0.997 1.00 94.62 113 GLU A N 1
ATOM 911 C CA . GLU A 1 113 ? -10.848 8.600 -1.578 1.00 94.62 113 GLU A CA 1
ATOM 912 C C . GLU A 1 113 ? -12.343 8.266 -1.693 1.00 94.62 113 GLU A C 1
ATOM 914 O O . GLU A 1 113 ? -13.192 9.128 -1.474 1.00 94.62 113 GLU A O 1
ATOM 919 N N . GLU A 1 114 ? -12.668 7.017 -2.030 1.00 96.25 114 GLU A N 1
ATOM 920 C CA . GLU A 1 114 ? -14.023 6.582 -2.381 1.00 96.25 114 GLU A CA 1
ATOM 921 C C . GLU A 1 114 ? -14.792 5.946 -1.208 1.00 96.25 114 GLU A C 1
ATOM 923 O O . GLU A 1 114 ? -16.010 5.789 -1.307 1.00 96.25 114 GLU A O 1
ATOM 928 N N . MET A 1 115 ? -14.122 5.580 -0.106 1.00 96.75 115 MET A N 1
ATOM 929 C CA . MET A 1 115 ? -14.737 4.869 1.021 1.00 96.75 115 MET A CA 1
ATOM 930 C C . MET A 1 115 ? -14.516 5.578 2.359 1.00 96.75 115 MET A C 1
ATOM 932 O O . MET A 1 115 ? -13.432 6.082 2.651 1.00 96.75 115 MET A O 1
ATOM 936 N N . ASP A 1 116 ? -15.547 5.567 3.207 1.00 95.44 116 ASP A N 1
ATOM 937 C CA . ASP A 1 116 ? -15.433 6.066 4.575 1.00 95.44 116 ASP A CA 1
ATOM 938 C C . ASP A 1 116 ? -14.549 5.132 5.414 1.00 95.44 116 ASP A C 1
ATOM 940 O O . ASP A 1 116 ? -14.714 3.910 5.417 1.00 95.44 116 ASP A O 1
ATOM 944 N N . TRP A 1 117 ? -13.633 5.717 6.184 1.00 93.00 117 TRP A N 1
ATOM 945 C CA . TRP A 1 117 ? -12.805 4.980 7.125 1.00 93.00 117 TRP A CA 1
ATOM 946 C C . TRP A 1 117 ? -13.620 4.348 8.253 1.00 93.00 117 TRP A C 1
ATOM 948 O O . TRP A 1 117 ? -13.052 3.526 8.962 1.00 93.00 117 TRP A O 1
ATOM 958 N N . GLU A 1 118 ? -14.886 4.707 8.480 1.00 91.75 118 GLU A N 1
ATOM 959 C CA . GLU A 1 118 ? -15.780 4.039 9.443 1.00 91.75 118 GLU A CA 1
ATOM 960 C C . GLU A 1 118 ? -16.499 2.816 8.855 1.00 91.75 118 GLU A C 1
ATOM 962 O O . GLU A 1 118 ? -17.040 2.008 9.616 1.00 91.75 118 GLU A O 1
ATOM 967 N N . ASP A 1 119 ? -16.450 2.624 7.532 1.00 95.38 119 ASP A N 1
ATO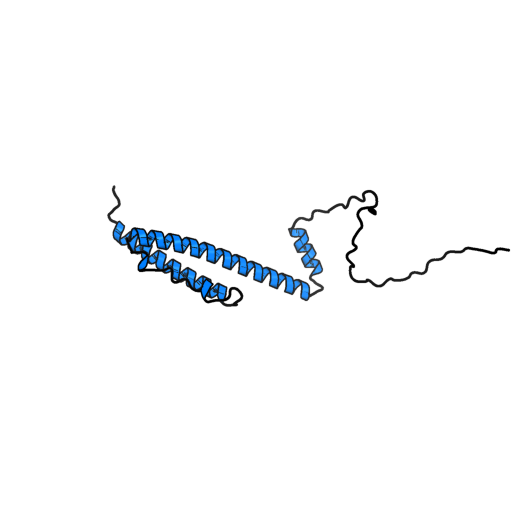M 968 C CA . ASP A 1 119 ? -17.094 1.494 6.864 1.00 95.38 119 ASP A CA 1
ATOM 969 C C . ASP A 1 119 ? -16.527 0.155 7.397 1.00 95.38 119 ASP A C 1
ATOM 971 O O . ASP A 1 119 ? -15.299 -0.009 7.518 1.00 95.38 119 ASP A O 1
ATOM 975 N N . PRO A 1 120 ? -17.385 -0.823 7.755 1.00 93.50 120 PRO A N 1
ATOM 976 C CA . PRO A 1 120 ? -16.948 -2.158 8.156 1.00 93.50 120 PRO A CA 1
ATOM 977 C C . PRO A 1 120 ? -16.012 -2.835 7.144 1.00 93.50 120 PRO A C 1
ATOM 979 O O . PRO A 1 120 ? -15.088 -3.536 7.560 1.00 93.50 120 PRO A O 1
ATOM 982 N N . ASN A 1 121 ? -16.202 -2.579 5.848 1.00 96.25 121 ASN A N 1
ATOM 983 C CA . ASN A 1 121 ? -15.456 -3.201 4.756 1.00 96.25 121 ASN A CA 1
ATOM 984 C C . ASN A 1 121 ? -14.186 -2.422 4.374 1.00 96.25 121 ASN A C 1
ATOM 986 O O . ASN A 1 121 ? -13.396 -2.912 3.570 1.00 96.25 121 ASN A O 1
ATOM 990 N N . TYR A 1 122 ? -13.939 -1.248 4.970 1.00 97.69 122 TYR A N 1
ATOM 991 C CA . TYR A 1 122 ? -12.779 -0.404 4.649 1.00 97.69 122 TYR A CA 1
ATOM 992 C C . TYR A 1 122 ? -11.446 -1.142 4.768 1.00 97.69 122 TYR A C 1
ATOM 994 O O . TYR A 1 122 ? -10.574 -1.010 3.912 1.00 97.69 122 TYR A O 1
ATOM 1002 N N . VAL A 1 123 ? -11.276 -1.930 5.833 1.00 97.81 123 VAL A N 1
ATOM 1003 C CA . VAL A 1 123 ? -10.014 -2.645 6.071 1.00 97.81 123 VAL A CA 1
ATOM 1004 C C . VAL A 1 123 ? -9.779 -3.702 4.997 1.00 97.81 123 VAL A C 1
ATOM 1006 O O . VAL A 1 123 ? -8.685 -3.751 4.451 1.00 97.81 123 VAL A O 1
ATOM 1009 N N . GLU A 1 124 ? -10.800 -4.497 4.677 1.00 98.00 124 GLU A N 1
ATOM 1010 C CA . GLU A 1 124 ? -10.729 -5.547 3.654 1.00 98.00 124 GLU A CA 1
ATOM 1011 C C . GLU A 1 124 ? -10.467 -4.944 2.267 1.00 98.00 124 GLU A C 1
ATOM 1013 O O . GLU A 1 124 ? -9.538 -5.352 1.575 1.00 98.00 124 GLU A O 1
ATOM 1018 N N . ALA A 1 125 ? -11.199 -3.887 1.902 1.00 98.31 125 ALA A N 1
ATOM 1019 C CA . ALA A 1 125 ? -10.989 -3.185 0.640 1.00 98.31 125 ALA A CA 1
ATOM 1020 C C . ALA A 1 125 ? -9.561 -2.619 0.527 1.00 98.31 125 ALA A C 1
ATOM 1022 O O . ALA A 1 125 ? -8.925 -2.721 -0.525 1.00 98.31 125 ALA A O 1
ATOM 1023 N N . LEU A 1 126 ? -9.027 -2.057 1.619 1.00 98.31 126 LEU A N 1
ATOM 1024 C CA . LEU A 1 126 ? -7.660 -1.542 1.660 1.00 98.31 126 LEU A CA 1
ATOM 1025 C C . LEU A 1 126 ? -6.621 -2.670 1.542 1.00 98.31 126 LEU A C 1
ATOM 1027 O O . LEU A 1 126 ? -5.587 -2.475 0.900 1.00 98.31 126 LEU A O 1
ATOM 1031 N N . GLU A 1 127 ? -6.871 -3.844 2.129 1.00 98.38 127 GLU A N 1
ATOM 1032 C CA . GLU A 1 127 ? -6.024 -5.035 1.968 1.00 98.38 127 GLU A CA 1
ATOM 1033 C C . GLU A 1 127 ? -5.977 -5.502 0.512 1.00 98.38 127 GLU A C 1
ATOM 1035 O O . GLU A 1 127 ? -4.883 -5.639 -0.043 1.00 98.38 127 GLU A O 1
ATOM 1040 N N . ASP A 1 128 ? -7.137 -5.665 -0.124 1.00 98.38 128 ASP A N 1
ATOM 1041 C CA . ASP A 1 128 ? -7.252 -6.093 -1.521 1.00 98.38 128 ASP A CA 1
ATOM 1042 C C . ASP A 1 128 ? -6.547 -5.122 -2.474 1.00 98.38 128 ASP A C 1
ATOM 1044 O O . ASP A 1 128 ? -5.786 -5.517 -3.365 1.00 98.38 128 ASP A O 1
ATOM 1048 N N . GLU A 1 129 ? -6.754 -3.820 -2.279 1.00 98.19 129 GLU A N 1
ATOM 1049 C CA . GLU A 1 129 ? -6.081 -2.788 -3.061 1.00 98.19 129 GLU A CA 1
ATOM 1050 C C . GLU A 1 129 ? -4.556 -2.838 -2.883 1.00 98.19 129 GLU A C 1
ATOM 1052 O O . GLU A 1 129 ? -3.801 -2.733 -3.859 1.00 98.19 129 GLU A O 1
ATOM 1057 N N . THR A 1 130 ? -4.095 -3.060 -1.648 1.00 98.56 130 THR A N 1
ATOM 1058 C CA . THR A 1 130 ? -2.670 -3.211 -1.327 1.00 98.56 130 THR A CA 1
ATOM 1059 C C . THR A 1 130 ? -2.077 -4.439 -2.018 1.00 98.56 130 THR A C 1
ATOM 1061 O O . THR A 1 130 ? -1.001 -4.350 -2.614 1.00 98.56 130 THR A O 1
ATOM 1064 N N . GLU A 1 131 ? -2.785 -5.571 -2.024 1.00 98.56 131 GLU A N 1
ATOM 1065 C CA . GLU A 1 131 ? -2.350 -6.792 -2.709 1.00 98.56 131 GLU A CA 1
ATOM 1066 C C . GLU A 1 131 ? -2.275 -6.587 -4.234 1.00 98.56 131 GLU A C 1
ATOM 1068 O O . GLU A 1 131 ? -1.318 -6.999 -4.898 1.00 98.56 131 GLU A O 1
ATOM 1073 N N . ARG A 1 132 ? -3.254 -5.889 -4.823 1.00 98.44 132 ARG A N 1
ATOM 1074 C CA . ARG A 1 132 ? -3.239 -5.536 -6.254 1.00 98.44 132 ARG A CA 1
ATOM 1075 C C . ARG A 1 132 ? -2.080 -4.608 -6.608 1.00 98.44 132 ARG A C 1
ATOM 1077 O O . ARG A 1 132 ? -1.508 -4.723 -7.698 1.00 98.44 132 ARG A O 1
ATOM 1084 N N . LEU A 1 133 ? -1.737 -3.665 -5.732 1.00 98.62 133 LEU A N 1
ATOM 1085 C CA . LEU A 1 133 ? -0.562 -2.813 -5.900 1.00 98.62 133 LEU A CA 1
ATOM 1086 C C . LEU A 1 133 ? 0.732 -3.640 -5.848 1.00 98.62 133 LEU A C 1
ATOM 1088 O O . LEU A 1 133 ? 1.570 -3.512 -6.743 1.00 98.62 133 LEU A O 1
ATOM 1092 N N . GLU A 1 134 ? 0.855 -4.553 -4.886 1.00 98.62 134 GLU A N 1
ATOM 1093 C CA . GLU A 1 134 ? 2.000 -5.462 -4.756 1.00 98.62 134 GLU A CA 1
ATOM 1094 C C . GLU A 1 134 ? 2.180 -6.361 -5.988 1.00 98.62 134 GLU A C 1
ATOM 1096 O O . GLU A 1 134 ? 3.283 -6.471 -6.528 1.00 98.62 134 GLU A O 1
ATOM 1101 N N . LYS A 1 135 ? 1.093 -6.933 -6.522 1.00 98.69 135 LYS A N 1
ATOM 1102 C CA . LYS A 1 135 ? 1.127 -7.714 -7.773 1.00 98.69 135 LYS A CA 1
ATOM 1103 C C . LYS A 1 135 ? 1.708 -6.900 -8.932 1.00 98.69 135 LYS A C 1
ATOM 1105 O O . LYS A 1 135 ? 2.539 -7.406 -9.686 1.00 98.69 135 LYS A O 1
ATOM 1110 N N . ARG A 1 136 ? 1.331 -5.623 -9.063 1.00 98.38 136 ARG A N 1
ATOM 1111 C CA . ARG A 1 136 ? 1.868 -4.732 -10.109 1.00 98.38 136 ARG A CA 1
ATOM 1112 C C . ARG A 1 136 ? 3.348 -4.414 -9.906 1.00 98.38 136 ARG A C 1
ATOM 1114 O O . ARG A 1 136 ? 4.095 -4.416 -10.886 1.00 98.38 136 ARG A O 1
ATOM 1121 N N . VAL A 1 137 ? 3.782 -4.191 -8.663 1.00 98.62 137 VAL A N 1
ATOM 1122 C CA . VAL A 1 137 ? 5.208 -4.051 -8.316 1.00 98.62 137 VAL A CA 1
ATOM 1123 C C . VAL A 1 137 ? 5.979 -5.297 -8.744 1.00 98.62 137 VAL A C 1
ATOM 1125 O O . VAL A 1 137 ? 6.991 -5.183 -9.437 1.00 98.62 137 VAL A O 1
ATOM 1128 N N . ASN A 1 138 ? 5.475 -6.482 -8.402 1.00 98.50 138 ASN A N 1
ATOM 1129 C CA . ASN A 1 138 ? 6.122 -7.753 -8.716 1.00 98.50 138 ASN A CA 1
ATOM 1130 C C . ASN A 1 138 ? 6.237 -7.984 -10.225 1.00 98.50 138 ASN A C 1
ATOM 1132 O O . ASN A 1 138 ? 7.313 -8.340 -10.694 1.00 98.50 138 ASN A O 1
ATOM 1136 N N . VAL A 1 139 ? 5.197 -7.673 -11.006 1.00 98.19 139 VAL A N 1
ATOM 1137 C CA . VAL A 1 139 ? 5.271 -7.718 -12.477 1.00 98.19 139 VAL A CA 1
ATOM 1138 C C . VAL A 1 139 ? 6.384 -6.810 -13.008 1.00 98.19 139 VAL A C 1
ATOM 1140 O O . VAL A 1 139 ? 7.172 -7.235 -13.852 1.00 98.19 139 VAL A O 1
ATOM 1143 N N . CYS A 1 140 ? 6.496 -5.574 -12.510 1.00 97.56 140 CYS A N 1
ATOM 1144 C CA . CYS A 1 140 ? 7.570 -4.673 -12.930 1.00 97.56 140 CYS A CA 1
ATOM 1145 C C . CYS A 1 140 ? 8.955 -5.181 -12.512 1.00 97.56 140 CYS A C 1
ATOM 1147 O O . CYS A 1 140 ? 9.881 -5.114 -13.315 1.00 97.56 140 CYS A O 1
ATOM 1149 N N . LYS A 1 141 ? 9.106 -5.721 -11.299 1.00 97.50 141 LYS A N 1
ATOM 1150 C CA . LYS A 1 141 ? 10.367 -6.316 -10.834 1.00 97.50 141 LYS A CA 1
ATOM 1151 C C . LYS A 1 141 ? 10.774 -7.513 -11.694 1.00 97.50 141 LYS A C 1
ATOM 1153 O O . LYS A 1 141 ? 11.911 -7.558 -12.153 1.00 97.50 141 LYS A O 1
ATOM 1158 N N . SER A 1 142 ? 9.852 -8.430 -11.983 1.00 97.88 142 SER A N 1
ATOM 1159 C CA . SER A 1 142 ? 10.105 -9.573 -12.867 1.00 97.88 142 SER A CA 1
ATOM 1160 C C . SER A 1 142 ? 10.447 -9.140 -14.293 1.00 97.88 142 SER A C 1
ATOM 1162 O O . SER A 1 142 ? 11.343 -9.721 -14.900 1.00 97.88 142 SER A O 1
ATOM 1164 N N . HIS A 1 143 ? 9.795 -8.094 -14.817 1.00 96.19 143 HIS A N 1
ATOM 1165 C CA . HIS A 1 143 ? 10.152 -7.516 -16.115 1.00 96.19 143 HIS A CA 1
ATOM 1166 C C . HIS A 1 143 ? 11.584 -6.984 -16.092 1.00 96.19 143 HIS A C 1
ATOM 1168 O O . HIS A 1 143 ? 12.368 -7.343 -16.963 1.00 96.19 143 HIS A O 1
ATOM 1174 N N . ILE A 1 144 ? 11.939 -6.173 -15.086 1.00 95.88 144 ILE A N 1
ATOM 1175 C CA . ILE A 1 144 ? 13.303 -5.654 -14.926 1.00 95.88 144 ILE A CA 1
ATOM 1176 C C . ILE A 1 144 ? 14.293 -6.810 -14.933 1.00 95.88 144 ILE A C 1
ATOM 1178 O O . ILE A 1 144 ? 15.211 -6.786 -15.737 1.00 95.88 144 ILE A O 1
ATOM 1182 N N . MET A 1 145 ? 14.071 -7.842 -14.112 1.00 94.50 145 MET A N 1
ATOM 1183 C CA . MET A 1 145 ? 14.944 -9.015 -14.090 1.00 94.50 145 MET A CA 1
ATOM 1184 C C . MET A 1 145 ? 15.112 -9.610 -15.489 1.00 94.50 145 MET A C 1
ATOM 1186 O O . MET A 1 145 ? 16.240 -9.737 -15.942 1.00 94.50 145 MET A O 1
ATOM 1190 N N . MET A 1 146 ? 14.013 -9.884 -16.201 1.00 94.31 146 MET A N 1
ATOM 1191 C CA . MET A 1 146 ? 14.044 -10.458 -17.551 1.00 94.31 146 MET A CA 1
ATOM 1192 C C . MET A 1 146 ? 14.882 -9.629 -18.536 1.00 94.31 146 MET A C 1
ATOM 1194 O O . MET A 1 146 ? 15.616 -10.205 -19.336 1.00 94.31 146 MET A O 1
ATOM 1198 N N . VAL A 1 147 ? 14.791 -8.296 -18.484 1.00 90.94 147 VAL A N 1
ATOM 1199 C CA . VAL A 1 147 ? 15.501 -7.421 -19.433 1.00 90.94 147 VAL A CA 1
ATOM 1200 C C . VAL A 1 147 ? 16.928 -7.086 -18.998 1.00 90.94 147 VAL A C 1
ATOM 1202 O O . VAL A 1 147 ? 17.765 -6.834 -19.857 1.00 90.94 147 VAL A O 1
ATOM 1205 N N . THR A 1 148 ? 17.237 -7.121 -17.697 1.00 88.19 148 THR A N 1
ATOM 1206 C CA . THR A 1 148 ? 18.575 -6.807 -17.162 1.00 88.19 148 THR A CA 1
ATOM 1207 C C . THR A 1 148 ? 19.428 -8.043 -16.873 1.00 88.19 148 THR A C 1
ATOM 1209 O O . THR A 1 148 ? 20.549 -7.901 -16.391 1.00 88.19 148 THR A O 1
ATOM 1212 N N . CYS A 1 149 ? 18.942 -9.263 -17.136 1.00 74.44 149 CYS A N 1
ATOM 1213 C CA . CYS A 1 149 ? 19.678 -10.512 -16.878 1.00 74.44 149 CYS A CA 1
ATOM 1214 C C . CYS A 1 149 ? 21.070 -10.575 -17.540 1.00 74.44 149 CYS A C 1
ATOM 1216 O O . CYS A 1 149 ? 21.916 -11.336 -17.081 1.00 74.44 149 CYS A O 1
ATOM 1218 N N . PHE A 1 150 ? 21.318 -9.787 -18.590 1.00 70.62 150 PHE A N 1
ATOM 1219 C CA . PHE A 1 150 ? 22.580 -9.782 -19.336 1.00 70.62 150 PHE A CA 1
ATOM 1220 C C . PHE A 1 150 ? 23.524 -8.622 -18.977 1.00 70.62 150 PHE A C 1
ATOM 1222 O O . PHE A 1 150 ? 24.662 -8.612 -19.434 1.00 70.62 150 PHE A O 1
ATOM 1229 N N . ASP A 1 151 ? 23.096 -7.678 -18.130 1.00 67.44 151 ASP A N 1
ATOM 1230 C CA . ASP A 1 151 ? 23.898 -6.506 -17.734 1.00 67.44 151 ASP A CA 1
ATOM 1231 C C . ASP A 1 151 ? 24.843 -6.780 -16.547 1.00 67.44 151 ASP A C 1
ATOM 1233 O O . ASP A 1 151 ? 25.503 -5.870 -16.035 1.00 67.44 151 ASP A O 1
ATOM 1237 N N . VAL A 1 152 ? 24.936 -8.035 -16.093 1.00 63.12 152 VAL A N 1
ATOM 1238 C CA . VAL A 1 152 ? 25.886 -8.438 -15.051 1.00 63.12 152 VAL A CA 1
ATOM 1239 C C . VAL A 1 152 ? 27.293 -8.425 -15.647 1.00 63.12 152 VAL A C 1
ATOM 1241 O O . VAL A 1 152 ? 27.716 -9.372 -16.308 1.00 63.12 152 VAL A O 1
ATOM 1244 N N . LYS A 1 153 ? 28.029 -7.333 -15.426 1.00 67.88 153 LYS A N 1
ATOM 1245 C CA . LYS A 1 153 ? 29.467 -7.288 -15.711 1.00 67.88 153 LYS A CA 1
ATOM 1246 C C . LYS A 1 153 ? 30.186 -8.223 -14.733 1.00 67.88 153 LYS A C 1
ATOM 1248 O O . LYS A 1 153 ? 30.118 -7.995 -13.526 1.00 67.88 153 LYS A O 1
ATOM 1253 N N . ILE A 1 154 ? 30.811 -9.267 -15.278 1.00 57.19 154 ILE A N 1
ATOM 1254 C CA . ILE A 1 154 ? 31.790 -10.131 -14.597 1.00 57.19 154 ILE A CA 1
ATOM 1255 C C . ILE A 1 154 ? 33.101 -9.361 -14.442 1.00 57.19 154 ILE A C 1
ATOM 1257 O O . ILE A 1 154 ? 33.468 -8.648 -15.407 1.00 57.19 154 ILE A O 1
#

Secondary structure (DSSP, 8-state):
--------------------------TT---S----------HHHHHHHHHHHGGG-HHHHHHHHHHHHHHHHHHHHHHHHHHHHHHHHHHHHHHHHTT--GGG------HHHHS-TTSTTHHHHHHHHHHHHHHHHHHHHHHHHHHHTT----

InterPro domains:
  IPR027640 Kinesin-like protein [PTHR21608] (4-153)

Radius of gyration: 32.98 Å; chains: 1; bounding box: 63×45×104 Å

Foldseek 3Di:
DDDDDDDDDDDPDPDDDDDDDPDPDDPPPDDPDPPPPPPDDDPVVVVVVVVVVCVPDPVVVVVVVVVVVVVVLVVLVVVLVVLLVVLQVLLVVLCVLVVHDPVVDDQPDCLVPPHDSPDPCSSVSSVVSSVVSVVSSVVSVVVSCVVCVPVPDD

Sequence (154 aa):
MVPPRPSDSPSLSRKALGSPKWVDVRPGDRPPHDTVELKVYEVDDIERLAKRRLDGGEGGTQFNAKTRAMERRNAKVTELRRRQQELKEELSLAKKRLMIDSKKWNFDCKVEEEMDWEDPNYVEALEDETERLEKRVNVCKSHIMMVTCFDVKI